Protein AF-A0A9Q9RAE8-F1 (afdb_monomer_lite)

pLDDT: mean 91.04, std 5.39, range [73.94, 97.94]

Organism: Fusarium fujikuroi (NCBI:txid5127)

Secondary structure (DSSP, 8-state):
-HHHHHHHHHHHS--SSPEEE--SSHHHHHHHHHHH-TTTEEE-SSHHHHHHT-SEEE---SSHHHHHHHHHHHHHHS--TT-EEEESS-HHHHHHTT-EEEE--EES-HHHHHHT--EE--EE-HHHHHHH--

InterPro domains:
  IPR006115 6-phosphogluconate dehydrogenase, NADP-binding [PF03446] (1-134)
  IPR036291 NAD(P)-binding domain superfamily [SSF51735] (1-134)
  IPR051265 HIBADH-related NP60 subfamily [PTHR43580] (1-132)

Radius of gyration: 14.15 Å; chains: 1; bounding box: 32×29×32 Å

Foldseek 3Di:
DVLLQLVCCLVPNPDPAAAEDEDPPQVVQVVSCVVRDPRRHDYDPALLSNLVPDQEEEDDDDDPVVVVVSVVRNLVSDQQANREYEEQDDQPSSVVSRHFYKYWDWDDDVVCSNVVNIDTDIDGDPVSVVVVPD

Structure (mmCIF, N/CA/C/O backbone):
data_AF-A0A9Q9RAE8-F1
#
_entry.id   AF-A0A9Q9RAE8-F1
#
loop_
_atom_site.group_PDB
_atom_site.id
_atom_site.type_symbol
_atom_site.label_atom_id
_atom_site.label_alt_id
_atom_site.label_comp_id
_atom_site.label_asym_id
_atom_site.label_entity_id
_atom_site.label_seq_id
_atom_site.pdbx_PDB_ins_code
_atom_site.Cartn_x
_atom_site.Cartn_y
_atom_site.Cartn_z
_atom_site.occupancy
_atom_site.B_iso_or_equiv
_atom_site.auth_seq_id
_atom_site.auth_comp_id
_atom_site.auth_asym_id
_atom_site.auth_atom_id
_atom_site.pdbx_PDB_model_num
ATOM 1 N N . MET A 1 1 ? -2.852 11.701 -1.164 1.00 87.12 1 MET A N 1
ATOM 2 C CA . MET A 1 1 ? -2.870 10.559 -2.100 1.00 87.12 1 MET A CA 1
ATOM 3 C C . MET A 1 1 ? -3.095 9.230 -1.379 1.00 87.12 1 MET A C 1
ATOM 5 O O . MET A 1 1 ? -4.240 8.803 -1.338 1.00 87.12 1 MET A O 1
ATOM 9 N N . GLY A 1 2 ? -2.087 8.644 -0.712 1.00 91.56 2 GLY A N 1
ATOM 10 C CA . GLY A 1 2 ? -2.188 7.302 -0.102 1.00 91.56 2 GLY A CA 1
ATOM 11 C C . GLY A 1 2 ? -3.382 7.076 0.839 1.00 91.56 2 GLY A C 1
ATOM 12 O O . GLY A 1 2 ? -4.045 6.052 0.736 1.00 91.56 2 GLY A O 1
ATOM 13 N N . ARG A 1 3 ? -3.749 8.059 1.678 1.00 93.19 3 ARG A N 1
ATOM 14 C CA . ARG A 1 3 ? -4.931 7.946 2.562 1.00 93.19 3 ARG A CA 1
ATOM 15 C C . ARG A 1 3 ? -6.240 7.707 1.794 1.00 93.19 3 ARG A C 1
ATOM 17 O O . ARG A 1 3 ? -7.050 6.893 2.220 1.00 93.19 3 ARG A O 1
ATOM 24 N N . GLY A 1 4 ? -6.438 8.394 0.666 1.00 94.50 4 GLY A N 1
ATOM 25 C CA . GLY A 1 4 ? -7.628 8.222 -0.175 1.00 94.50 4 GLY A CA 1
ATOM 26 C C . GLY A 1 4 ? -7.668 6.845 -0.841 1.00 94.50 4 GLY A C 1
ATOM 27 O O . GLY A 1 4 ? -8.722 6.217 -0.885 1.00 94.50 4 GLY A O 1
ATOM 28 N N . MET A 1 5 ? -6.508 6.337 -1.272 1.00 94.19 5 MET A N 1
ATOM 29 C CA . MET A 1 5 ? -6.371 4.972 -1.797 1.00 94.19 5 MET A CA 1
ATOM 30 C C . MET A 1 5 ? -6.711 3.927 -0.726 1.00 94.19 5 MET A C 1
ATOM 32 O O . MET A 1 5 ? -7.565 3.079 -0.962 1.00 94.19 5 MET A O 1
ATOM 36 N N . CYS A 1 6 ? -6.130 4.043 0.475 1.00 96.00 6 CYS A N 1
ATOM 37 C CA . CYS A 1 6 ? -6.399 3.129 1.592 1.00 96.00 6 CYS A CA 1
ATOM 38 C C . CYS A 1 6 ? -7.885 3.122 1.973 1.00 96.00 6 CYS A C 1
ATOM 40 O O . CYS A 1 6 ? -8.468 2.064 2.181 1.00 96.00 6 CYS A O 1
ATOM 42 N N . LEU A 1 7 ? -8.528 4.296 2.012 1.00 96.25 7 LEU A N 1
ATOM 43 C CA . LEU A 1 7 ? -9.958 4.398 2.306 1.00 96.25 7 LEU A CA 1
ATOM 44 C C . LEU A 1 7 ? -10.819 3.679 1.257 1.00 96.25 7 LEU A C 1
ATOM 46 O O . LEU A 1 7 ? -11.833 3.081 1.607 1.00 96.25 7 LEU A O 1
ATOM 50 N N . ASN A 1 8 ? -10.435 3.738 -0.020 1.00 95.62 8 ASN A N 1
ATOM 51 C CA . ASN A 1 8 ? -11.151 3.027 -1.077 1.00 95.62 8 ASN A CA 1
ATOM 52 C C . ASN A 1 8 ? -10.904 1.517 -1.025 1.00 95.62 8 ASN A C 1
ATOM 54 O O . ASN A 1 8 ? -11.859 0.775 -1.215 1.00 95.62 8 ASN A O 1
ATOM 58 N N . LEU A 1 9 ? -9.690 1.062 -0.698 1.00 94.56 9 LEU A N 1
ATOM 59 C CA . LEU A 1 9 ? -9.419 -0.362 -0.464 1.00 94.56 9 LEU A CA 1
ATOM 60 C C . LEU A 1 9 ? -10.260 -0.909 0.692 1.00 94.56 9 LEU A C 1
ATOM 62 O O . LEU A 1 9 ? -10.905 -1.934 0.535 1.00 94.56 9 LEU A O 1
ATOM 66 N N . VAL A 1 10 ? -10.345 -0.182 1.808 1.00 96.12 10 VAL A N 1
ATOM 67 C CA . VAL A 1 10 ? -11.193 -0.575 2.943 1.00 96.12 10 VAL A CA 1
ATOM 68 C C . VAL A 1 10 ? -12.678 -0.641 2.565 1.00 96.12 10 VAL A C 1
ATOM 70 O O . VAL A 1 10 ? -13.380 -1.551 2.987 1.00 96.12 10 VAL A O 1
ATOM 73 N N . LYS A 1 11 ? -13.180 0.332 1.795 1.00 94.62 11 LYS A N 1
ATOM 74 C CA . LYS A 1 11 ? -14.618 0.442 1.491 1.00 94.62 11 LYS A CA 1
ATOM 75 C C . LYS A 1 11 ? -15.092 -0.426 0.329 1.00 94.62 11 LYS A C 1
ATOM 77 O O . LYS A 1 11 ? -16.274 -0.742 0.265 1.00 94.62 11 LYS A O 1
ATOM 82 N N . LYS A 1 12 ? -14.219 -0.675 -0.645 1.00 93.62 12 LYS A N 1
ATOM 83 C CA . LYS A 1 12 ? -14.578 -1.240 -1.956 1.00 93.62 12 LYS A CA 1
ATOM 84 C C . LYS A 1 12 ? -13.678 -2.404 -2.369 1.00 93.62 12 LYS A C 1
ATOM 86 O O . LYS A 1 12 ? -13.980 -3.061 -3.358 1.00 93.62 12 LYS A O 1
ATOM 91 N N . GLY A 1 13 ? -12.556 -2.615 -1.683 1.00 89.19 13 GLY A N 1
ATOM 92 C CA . GLY A 1 13 ? -11.643 -3.712 -1.973 1.00 89.19 13 GLY A CA 1
ATOM 93 C C . GLY A 1 13 ? -12.211 -5.048 -1.502 1.00 89.19 13 GLY A C 1
ATOM 94 O O . GLY A 1 13 ? -12.930 -5.115 -0.507 1.00 89.19 13 GLY A O 1
ATOM 95 N N . CYS A 1 14 ? -11.859 -6.116 -2.213 1.00 88.06 14 CYS A N 1
ATOM 96 C CA . CYS A 1 14 ? -12.177 -7.489 -1.824 1.00 88.06 14 CYS A CA 1
ATOM 97 C C . CYS A 1 14 ? -11.092 -8.013 -0.872 1.00 88.06 14 CYS A C 1
ATOM 99 O O . CYS A 1 14 ? -10.280 -8.846 -1.259 1.00 88.06 14 CYS A O 1
ATOM 101 N N . LEU A 1 15 ? -11.025 -7.455 0.340 1.00 90.50 15 LEU A N 1
ATOM 102 C CA . LEU A 1 15 ? -10.024 -7.835 1.338 1.00 90.50 15 LEU A CA 1
ATOM 103 C C . LEU A 1 15 ? -10.555 -8.967 2.225 1.00 90.50 15 LEU A C 1
ATOM 105 O O . LEU A 1 15 ? -11.627 -8.848 2.814 1.00 90.50 15 LEU A O 1
ATOM 109 N N . ASP A 1 16 ? -9.788 -10.046 2.347 1.00 89.88 16 ASP A N 1
ATOM 110 C CA . ASP A 1 16 ? -10.039 -11.163 3.267 1.00 89.88 16 ASP A CA 1
ATOM 111 C C . ASP A 1 16 ? -9.552 -10.861 4.698 1.00 89.88 16 ASP A C 1
ATOM 113 O O . ASP A 1 16 ? -10.012 -11.467 5.668 1.00 89.88 16 ASP A O 1
ATOM 117 N N . LYS A 1 17 ? -8.622 -9.908 4.833 1.00 93.12 17 LYS A N 1
ATOM 118 C CA . LYS A 1 17 ? -8.015 -9.459 6.091 1.00 93.12 17 LYS A CA 1
ATOM 119 C C . LYS A 1 17 ? -8.014 -7.928 6.192 1.00 93.12 17 LYS A C 1
ATOM 121 O O . LYS A 1 17 ? -8.055 -7.242 5.170 1.00 93.12 17 LYS A O 1
ATOM 126 N N . PRO A 1 18 ? -7.913 -7.364 7.411 1.00 95.69 18 PRO A N 1
ATOM 127 C CA . PRO A 1 18 ? -7.786 -5.920 7.593 1.00 95.69 18 PRO A CA 1
ATOM 128 C C . PRO A 1 18 ? -6.590 -5.349 6.825 1.00 95.69 18 PRO A C 1
ATOM 130 O O . PRO A 1 18 ? -5.505 -5.934 6.830 1.00 95.69 18 PRO A O 1
ATOM 133 N N . LEU A 1 19 ? -6.766 -4.172 6.221 1.00 97.12 19 LEU A N 1
ATOM 134 C CA . LEU A 1 19 ? -5.703 -3.489 5.489 1.00 97.12 19 LEU A CA 1
ATOM 135 C C . LEU A 1 19 ? -4.555 -3.115 6.435 1.00 97.12 19 LEU A C 1
ATOM 137 O O . LEU A 1 19 ? -4.750 -2.374 7.401 1.00 97.12 19 LEU A O 1
ATOM 141 N N . LEU A 1 20 ? -3.344 -3.566 6.123 1.00 96.88 20 LEU A N 1
ATOM 142 C CA . LEU A 1 20 ? -2.143 -3.137 6.830 1.00 96.88 20 LEU A CA 1
ATOM 143 C C . LEU A 1 20 ? -1.713 -1.751 6.343 1.00 96.88 20 LEU A C 1
ATOM 145 O O . LEU A 1 20 ? -1.593 -1.514 5.141 1.00 96.88 20 LEU A O 1
ATOM 149 N N . VAL A 1 21 ? -1.482 -0.825 7.273 1.00 96.81 21 VAL A N 1
ATOM 150 C CA . VAL A 1 21 ? -1.033 0.535 6.960 1.00 96.81 21 VAL A CA 1
ATOM 151 C C . VAL A 1 21 ? 0.227 0.901 7.730 1.00 96.81 21 VAL A C 1
ATOM 153 O O . VAL A 1 21 ? 0.328 0.724 8.944 1.00 96.81 21 VAL A O 1
ATOM 156 N N . TYR A 1 22 ? 1.182 1.490 7.019 1.00 95.31 22 TYR A N 1
ATOM 157 C CA . TYR A 1 22 ? 2.415 2.015 7.587 1.00 95.31 22 TYR A CA 1
ATOM 158 C C . TYR A 1 22 ? 2.637 3.450 7.118 1.00 95.31 22 TYR A C 1
ATOM 160 O O . TYR A 1 22 ? 2.393 3.801 5.963 1.00 95.31 22 TYR A O 1
ATOM 168 N N . ASN A 1 23 ? 3.138 4.287 8.021 1.00 93.31 23 ASN A N 1
ATOM 169 C CA . ASN A 1 23 ? 3.634 5.610 7.690 1.00 93.31 23 ASN A CA 1
ATOM 170 C C . ASN A 1 23 ? 4.716 5.997 8.702 1.00 93.31 23 ASN A C 1
ATOM 172 O O . ASN A 1 23 ? 4.518 5.826 9.902 1.00 93.31 23 ASN A O 1
ATOM 176 N N . ARG A 1 24 ? 5.814 6.606 8.231 1.00 91.06 24 ARG A N 1
ATOM 177 C CA . ARG A 1 24 ? 6.929 7.066 9.085 1.00 91.06 24 ARG A CA 1
ATOM 178 C C . ARG A 1 24 ? 6.453 7.863 10.307 1.00 91.06 24 ARG A C 1
ATOM 180 O O . ARG A 1 24 ? 6.953 7.692 11.409 1.00 91.06 24 ARG A O 1
ATOM 187 N N . THR A 1 25 ? 5.475 8.748 10.113 1.00 92.44 25 THR A N 1
ATOM 188 C CA . THR A 1 25 ? 4.760 9.414 11.212 1.00 92.44 25 THR A CA 1
ATOM 189 C C . THR A 1 25 ? 3.610 8.517 11.670 1.00 92.44 25 THR A C 1
ATOM 191 O O . THR A 1 25 ? 2.553 8.539 11.032 1.00 92.44 25 THR A O 1
ATOM 194 N N . GLN A 1 26 ? 3.810 7.766 12.757 1.00 94.12 26 GLN A N 1
ATOM 195 C CA . GLN A 1 26 ? 2.857 6.769 13.279 1.00 94.12 26 GLN A CA 1
ATOM 196 C C . GLN A 1 26 ? 1.452 7.338 13.498 1.00 94.12 26 GLN A C 1
ATOM 198 O O . GLN A 1 26 ? 0.474 6.737 13.058 1.00 94.12 26 GLN A O 1
ATOM 203 N N . LYS A 1 27 ? 1.355 8.568 14.020 1.00 95.81 27 LYS A N 1
ATOM 204 C CA . LYS A 1 27 ? 0.079 9.264 14.237 1.00 95.81 27 LYS A CA 1
ATOM 205 C C . LYS A 1 27 ? -0.836 9.281 13.005 1.00 95.81 27 LYS A C 1
ATOM 207 O O . LYS A 1 27 ? -2.049 9.183 13.131 1.00 95.81 27 LYS A O 1
ATOM 212 N N . ARG A 1 28 ? -0.278 9.332 11.786 1.00 95.38 28 ARG A N 1
ATOM 213 C CA . ARG A 1 28 ? -1.087 9.286 10.552 1.00 95.38 28 ARG A CA 1
ATOM 214 C C . ARG A 1 28 ? -1.760 7.931 10.326 1.00 95.38 28 ARG A C 1
ATOM 216 O O . ARG A 1 28 ? -2.870 7.911 9.793 1.00 95.38 28 ARG A O 1
ATOM 223 N N . SER A 1 29 ? -1.083 6.841 10.686 1.00 96.50 29 SER A N 1
ATOM 224 C CA . SER A 1 29 ? -1.625 5.482 10.634 1.00 96.50 29 SER A CA 1
ATOM 225 C C . SER A 1 29 ? -2.632 5.261 11.758 1.00 96.50 29 SER A C 1
ATOM 227 O O . SER A 1 29 ? -3.722 4.773 11.485 1.00 96.50 29 SER A O 1
ATOM 229 N N . GLU A 1 30 ? -2.329 5.709 12.978 1.00 96.81 30 GLU A N 1
ATOM 230 C CA . GLU A 1 30 ? -3.266 5.680 14.112 1.00 96.81 30 GLU A CA 1
ATOM 231 C C . GLU A 1 30 ? -4.573 6.407 13.778 1.00 96.81 30 GLU A C 1
ATOM 233 O O . GLU A 1 30 ? -5.651 5.837 13.903 1.00 96.81 30 GLU A O 1
ATOM 238 N N . ASP A 1 31 ? -4.484 7.635 13.260 1.00 97.50 31 ASP A N 1
ATOM 239 C CA . ASP A 1 31 ? -5.649 8.428 12.856 1.00 97.50 31 ASP A CA 1
ATOM 240 C C . ASP A 1 31 ? -6.421 7.792 11.698 1.00 97.50 31 ASP A C 1
ATOM 242 O O . ASP A 1 31 ? -7.593 8.097 11.485 1.00 97.50 31 ASP A O 1
ATOM 246 N N . PHE A 1 32 ? -5.771 6.973 10.867 1.00 97.62 32 PHE A N 1
ATOM 247 C CA . PHE A 1 32 ? -6.460 6.230 9.815 1.00 97.62 32 PHE A CA 1
ATOM 248 C C . PHE A 1 32 ? -7.205 5.028 10.392 1.00 97.62 32 PHE A C 1
ATOM 250 O O . PHE A 1 32 ? -8.393 4.881 10.123 1.00 97.62 32 PHE A O 1
ATOM 257 N N . VAL A 1 33 ? -6.544 4.225 11.227 1.00 97.94 33 VAL A N 1
ATOM 258 C CA . VAL A 1 33 ? -7.159 3.073 11.902 1.00 97.94 33 VAL A CA 1
ATOM 259 C C . VAL A 1 33 ? -8.327 3.523 12.779 1.00 97.94 33 VAL A C 1
ATOM 261 O O . VAL A 1 33 ? -9.402 2.941 12.696 1.00 97.94 33 VAL A O 1
ATOM 264 N N . ALA A 1 34 ? -8.178 4.613 13.536 1.00 97.88 34 ALA A N 1
ATOM 265 C CA . ALA A 1 34 ? -9.262 5.191 14.330 1.00 97.88 34 ALA A CA 1
ATOM 266 C C . ALA A 1 34 ? -10.444 5.666 13.466 1.00 97.88 34 ALA A C 1
ATOM 268 O O . ALA A 1 34 ? -11.590 5.588 13.897 1.00 97.88 34 ALA A O 1
ATOM 269 N N . GLN A 1 35 ? -10.182 6.140 12.241 1.00 97.38 35 GLN A N 1
ATOM 270 C CA . GLN A 1 35 ? -11.230 6.574 11.316 1.00 97.38 35 GLN A CA 1
ATOM 271 C C . GLN A 1 35 ? -12.035 5.397 10.747 1.00 97.38 35 GLN A C 1
ATOM 273 O O . GLN A 1 35 ? -13.238 5.543 10.542 1.00 97.38 35 GLN A O 1
ATOM 278 N N . VAL A 1 36 ? -11.378 4.284 10.407 1.00 97.38 36 VAL A N 1
ATOM 279 C CA . VAL A 1 36 ? -12.024 3.168 9.693 1.00 97.38 36 VAL A CA 1
ATOM 280 C C . VAL A 1 36 ? -12.394 1.988 10.586 1.00 97.38 36 VAL A C 1
ATOM 282 O O . VAL A 1 36 ? -13.203 1.175 10.165 1.00 97.38 36 VAL A O 1
ATOM 285 N N . GLY A 1 37 ? -11.850 1.904 11.800 1.00 97.44 37 GLY A N 1
ATOM 286 C CA . GLY A 1 37 ? -12.026 0.784 12.724 1.00 97.44 37 GLY A CA 1
ATOM 287 C C . GLY A 1 37 ? -10.949 -0.298 12.575 1.00 97.44 37 GLY A C 1
ATOM 288 O O . GLY A 1 37 ? -10.453 -0.570 11.480 1.00 97.44 37 GLY A O 1
ATOM 289 N N . SER A 1 38 ? -10.599 -0.946 13.692 1.00 94.88 38 SER A N 1
ATOM 290 C CA . SER A 1 38 ? -9.568 -1.998 13.765 1.00 94.88 38 SER A CA 1
ATOM 291 C C . SER A 1 38 ? -9.916 -3.275 12.996 1.00 94.88 38 SER A C 1
ATOM 293 O O . SER A 1 38 ? -9.020 -4.036 12.627 1.00 94.88 38 SER A O 1
ATOM 295 N N . ASP A 1 39 ? -11.205 -3.494 12.734 1.00 95.62 39 ASP A N 1
ATOM 296 C CA . ASP A 1 39 ? -11.696 -4.620 11.932 1.00 95.62 39 ASP A CA 1
ATOM 297 C C . ASP A 1 39 ? -11.425 -4.412 10.436 1.00 95.62 39 ASP A C 1
ATOM 299 O O . ASP A 1 39 ? -11.418 -5.362 9.659 1.00 95.62 39 ASP A O 1
ATOM 303 N N . HIS A 1 40 ? -11.153 -3.168 10.030 1.00 96.69 40 HIS A N 1
ATOM 304 C CA . HIS A 1 40 ? -10.948 -2.786 8.638 1.00 96.69 40 HIS A CA 1
ATOM 305 C C . HIS A 1 40 ? -9.495 -2.442 8.309 1.00 96.69 40 HIS A C 1
ATOM 307 O O . HIS A 1 40 ? -9.059 -2.651 7.176 1.00 96.69 40 HIS A O 1
ATOM 313 N N . ALA A 1 41 ? -8.732 -1.922 9.273 1.00 97.62 41 ALA A N 1
ATOM 314 C CA . ALA A 1 41 ? -7.316 -1.633 9.092 1.00 97.62 41 ALA A CA 1
ATOM 315 C C . ALA A 1 41 ? -6.506 -1.845 10.373 1.00 97.62 41 ALA A C 1
ATOM 317 O O . ALA A 1 41 ? -6.996 -1.633 11.481 1.00 97.62 41 ALA A O 1
ATOM 318 N N . LYS A 1 42 ? -5.230 -2.199 10.211 1.00 97.06 42 LYS A N 1
ATOM 319 C CA . LYS A 1 42 ? -4.260 -2.348 11.300 1.00 97.06 42 LYS A CA 1
ATOM 320 C C . LYS A 1 42 ? -2.992 -1.570 10.985 1.00 97.06 42 LYS A C 1
ATOM 322 O O . LYS A 1 42 ? -2.524 -1.552 9.850 1.00 97.06 42 LYS A O 1
ATOM 327 N N . MET A 1 43 ? -2.441 -0.911 11.998 1.00 96.06 43 MET A N 1
ATOM 328 C CA . MET A 1 43 ? -1.170 -0.207 11.872 1.00 96.06 43 MET A CA 1
ATOM 329 C C . MET A 1 43 ? -0.017 -1.191 12.047 1.00 96.06 43 MET A C 1
ATOM 331 O O . MET A 1 43 ? 0.020 -1.902 13.046 1.00 96.06 43 MET A O 1
ATOM 335 N N . CYS A 1 44 ? 0.942 -1.154 11.128 1.00 94.12 44 CYS A N 1
ATOM 336 C CA . CYS A 1 44 ? 2.244 -1.785 11.313 1.00 94.12 44 CYS A CA 1
ATOM 337 C C . CYS A 1 44 ? 3.211 -0.784 11.945 1.00 94.12 44 CYS A C 1
ATOM 339 O O . CYS A 1 44 ? 3.243 0.395 11.576 1.00 94.12 44 CYS A O 1
ATOM 341 N N . THR A 1 45 ? 4.023 -1.259 12.883 1.00 88.88 45 THR A N 1
ATOM 342 C CA . THR A 1 45 ? 5.017 -0.435 13.586 1.00 88.88 45 THR A CA 1
ATOM 343 C C . THR A 1 45 ? 6.353 -0.380 12.848 1.00 88.88 45 THR A C 1
ATOM 345 O O . THR A 1 45 ? 7.130 0.557 13.042 1.00 88.88 45 THR A O 1
ATOM 348 N N . SER A 1 46 ? 6.590 -1.330 11.939 1.00 90.75 46 SER A N 1
ATOM 349 C CA . SER A 1 46 ? 7.763 -1.386 11.067 1.00 90.75 46 SER A CA 1
ATOM 350 C C . SER A 1 46 ? 7.403 -1.815 9.640 1.00 90.75 46 SER A C 1
ATOM 352 O O . SER A 1 46 ? 6.357 -2.420 9.398 1.00 90.75 46 SER A O 1
ATOM 354 N N . LEU A 1 47 ? 8.290 -1.510 8.688 1.00 91.31 47 LEU A N 1
ATOM 355 C CA . LEU A 1 47 ? 8.161 -1.960 7.297 1.00 91.31 47 LEU A CA 1
ATOM 356 C C . LEU A 1 47 ? 8.285 -3.482 7.176 1.00 91.31 47 LEU A C 1
ATOM 358 O O . LEU A 1 47 ? 7.529 -4.087 6.424 1.00 91.31 47 LEU A O 1
ATOM 362 N N . HIS A 1 48 ? 9.188 -4.093 7.947 1.00 89.38 48 HIS A N 1
ATOM 363 C CA . HIS A 1 48 ? 9.373 -5.543 7.968 1.00 89.38 48 HIS A CA 1
ATOM 364 C C . HIS A 1 48 ? 8.093 -6.256 8.423 1.00 89.38 48 HIS A C 1
ATOM 366 O O . HIS A 1 48 ? 7.624 -7.155 7.733 1.00 89.38 48 HIS A O 1
ATOM 372 N N . GLU A 1 49 ? 7.472 -5.811 9.519 1.00 89.94 49 GLU A N 1
ATOM 373 C CA . GLU A 1 49 ? 6.190 -6.361 9.980 1.00 89.94 49 GLU A CA 1
ATOM 374 C C . GLU A 1 49 ? 5.120 -6.303 8.877 1.00 89.94 49 GLU A C 1
ATOM 376 O O . GLU A 1 49 ? 4.434 -7.296 8.625 1.00 89.94 49 GLU A O 1
ATOM 381 N N . GLY A 1 50 ? 5.015 -5.158 8.193 1.00 91.38 50 GLY A N 1
ATOM 382 C CA . GLY A 1 50 ? 4.065 -4.964 7.100 1.00 91.38 50 GLY A CA 1
ATOM 383 C C . GLY A 1 50 ? 4.309 -5.920 5.936 1.00 91.38 50 GLY A C 1
ATOM 384 O O . GLY A 1 50 ? 3.422 -6.695 5.595 1.00 91.38 50 GLY A O 1
ATOM 385 N N . VAL A 1 51 ? 5.519 -5.905 5.370 1.00 92.06 51 VAL A N 1
ATOM 386 C CA . VAL A 1 51 ? 5.889 -6.724 4.201 1.00 92.06 51 VAL A CA 1
ATOM 387 C C . VAL A 1 51 ? 5.848 -8.219 4.515 1.00 92.06 51 VAL A C 1
ATOM 389 O O . VAL A 1 51 ? 5.394 -9.014 3.693 1.00 92.06 51 VAL A O 1
ATOM 392 N N . GLY A 1 52 ? 6.275 -8.627 5.710 1.00 91.12 52 GLY A N 1
ATOM 393 C CA . GLY A 1 52 ? 6.214 -10.023 6.144 1.00 91.12 52 GLY A CA 1
ATOM 394 C C . GLY A 1 52 ? 4.781 -10.556 6.213 1.00 91.12 52 GLY A C 1
ATOM 395 O O . GLY A 1 52 ? 4.551 -11.732 5.939 1.00 91.12 52 GLY A O 1
ATOM 396 N N . SER A 1 53 ? 3.814 -9.679 6.493 1.00 91.19 53 SER A N 1
ATOM 397 C CA . SER A 1 53 ? 2.413 -10.035 6.739 1.00 91.19 53 SER A CA 1
ATOM 398 C C . SER A 1 53 ? 1.485 -9.845 5.531 1.00 91.19 53 SER A C 1
ATOM 400 O O . SER A 1 53 ? 0.281 -10.080 5.662 1.00 91.19 53 SER A O 1
ATOM 402 N N . CYS A 1 54 ? 1.999 -9.417 4.373 1.00 90.81 54 CYS A N 1
ATOM 403 C CA . CYS A 1 54 ? 1.209 -9.248 3.153 1.00 90.81 54 CYS A CA 1
ATOM 404 C C . CYS A 1 54 ? 1.890 -9.827 1.906 1.00 90.81 54 CYS A C 1
ATOM 406 O O . CYS A 1 54 ? 3.113 -9.951 1.835 1.00 90.81 54 CYS A O 1
ATOM 408 N N . ASP A 1 55 ? 1.077 -10.154 0.904 1.00 91.56 55 ASP A N 1
ATOM 409 C CA . ASP A 1 55 ? 1.546 -10.631 -0.403 1.00 91.56 55 ASP A CA 1
ATOM 410 C C . ASP A 1 55 ? 1.723 -9.477 -1.400 1.00 91.56 55 ASP A C 1
ATOM 412 O O . ASP A 1 55 ? 2.573 -9.534 -2.287 1.00 91.56 55 ASP A O 1
ATOM 416 N N . ILE A 1 56 ? 0.942 -8.404 -1.224 1.00 93.06 56 ILE A N 1
ATOM 417 C CA . ILE A 1 56 ? 0.916 -7.230 -2.097 1.00 93.06 56 ILE A CA 1
ATOM 418 C C . ILE A 1 56 ? 1.171 -5.965 -1.269 1.00 93.06 56 ILE A C 1
ATOM 420 O O . ILE A 1 56 ? 0.447 -5.676 -0.314 1.00 93.06 56 ILE A O 1
ATOM 424 N N . THR A 1 57 ? 2.175 -5.176 -1.659 1.00 93.75 57 THR A N 1
ATOM 425 C CA . THR A 1 57 ? 2.543 -3.912 -1.004 1.00 93.75 57 THR A CA 1
ATOM 426 C C . THR A 1 57 ? 2.427 -2.731 -1.962 1.00 93.75 57 THR A C 1
ATOM 428 O O . THR A 1 57 ? 3.110 -2.668 -2.982 1.00 93.75 57 THR A O 1
ATOM 431 N N . PHE A 1 58 ? 1.613 -1.738 -1.598 1.00 93.12 58 PHE A N 1
ATOM 432 C CA . PHE A 1 58 ? 1.525 -0.455 -2.302 1.00 93.12 58 PHE A CA 1
ATOM 433 C C . PHE A 1 58 ? 2.348 0.619 -1.591 1.00 93.12 58 PHE A C 1
ATOM 435 O O . PHE A 1 58 ? 2.276 0.760 -0.371 1.00 93.12 58 PHE A O 1
ATOM 442 N N . SER A 1 59 ? 3.060 1.450 -2.354 1.00 90.88 59 SER A N 1
ATOM 443 C CA . SER A 1 59 ? 3.864 2.551 -1.808 1.00 90.88 59 SER A CA 1
ATOM 444 C C . SER A 1 59 ? 3.584 3.885 -2.510 1.00 90.88 59 SER A C 1
ATOM 446 O O . SER A 1 59 ? 3.714 4.014 -3.724 1.00 90.88 59 SER A O 1
ATOM 448 N N . TRP A 1 60 ? 3.212 4.912 -1.735 1.00 88.75 60 TRP A N 1
ATOM 449 C CA . TRP A 1 60 ? 3.014 6.286 -2.226 1.00 88.75 60 TRP A CA 1
ATOM 450 C C . TRP A 1 60 ? 3.772 7.281 -1.357 1.00 88.75 60 TRP A C 1
ATOM 452 O O . TRP A 1 60 ? 3.293 7.712 -0.306 1.00 88.75 60 TRP A O 1
ATOM 462 N N . LEU A 1 61 ? 4.964 7.651 -1.815 1.00 84.19 61 LEU A N 1
ATOM 463 C CA . LEU A 1 61 ? 5.915 8.476 -1.079 1.00 84.19 61 LEU A CA 1
ATOM 464 C C . LEU A 1 61 ? 6.152 9.783 -1.842 1.00 84.19 61 LEU A C 1
ATOM 466 O O . LEU A 1 61 ? 6.221 9.789 -3.067 1.00 84.19 61 LEU A O 1
ATOM 470 N N . GLY A 1 62 ? 6.211 10.904 -1.120 1.00 73.94 62 GLY A N 1
ATOM 471 C CA . GLY A 1 62 ? 6.252 12.240 -1.730 1.00 73.94 62 GLY A CA 1
ATOM 472 C C . GLY A 1 62 ? 7.650 12.794 -2.017 1.00 73.94 62 GLY A C 1
ATOM 473 O O . GLY A 1 62 ? 7.753 13.796 -2.714 1.00 73.94 62 GLY A O 1
ATOM 474 N N . LEU A 1 63 ? 8.705 12.189 -1.467 1.00 78.06 63 LEU A N 1
ATOM 475 C CA . LEU A 1 63 ? 10.092 12.636 -1.626 1.00 78.06 63 LEU A CA 1
ATOM 476 C C . LEU A 1 63 ? 10.938 11.477 -2.140 1.00 78.06 63 LEU A C 1
ATOM 478 O O . LEU A 1 63 ? 10.901 10.404 -1.545 1.00 78.06 63 LEU A O 1
ATOM 482 N N . ASP A 1 64 ? 11.724 11.721 -3.186 1.00 73.94 64 ASP A N 1
ATOM 483 C CA . ASP A 1 64 ? 12.568 10.706 -3.827 1.00 73.94 64 ASP A CA 1
ATOM 484 C C . ASP A 1 64 ? 13.583 10.074 -2.867 1.00 73.94 64 ASP A C 1
ATOM 486 O O . ASP A 1 64 ? 13.764 8.860 -2.897 1.00 73.94 64 ASP A O 1
ATOM 490 N N . SER A 1 65 ? 14.187 10.867 -1.973 1.00 75.50 65 SER A N 1
ATOM 491 C CA . SER A 1 65 ? 15.130 10.355 -0.969 1.00 75.50 65 SER A CA 1
ATOM 492 C C . SER A 1 65 ? 14.480 9.349 -0.022 1.00 75.50 65 SER A C 1
ATOM 494 O O . SER A 1 65 ? 15.077 8.332 0.298 1.00 75.50 65 SER A O 1
ATOM 496 N N . ALA A 1 66 ? 13.218 9.571 0.354 1.00 78.25 66 ALA A N 1
ATOM 497 C CA . ALA A 1 66 ? 12.490 8.640 1.206 1.00 78.25 66 ALA A CA 1
ATOM 498 C C . ALA A 1 66 ? 12.130 7.332 0.485 1.00 78.25 66 ALA A C 1
ATOM 500 O O . ALA A 1 66 ? 11.810 6.356 1.154 1.00 78.25 66 ALA A O 1
ATOM 501 N N . VAL A 1 67 ? 12.130 7.303 -0.854 1.00 84.25 67 VAL A N 1
ATOM 502 C CA . VAL A 1 67 ? 11.811 6.088 -1.615 1.00 84.25 67 VAL A CA 1
ATOM 503 C C . VAL A 1 67 ? 12.939 5.072 -1.480 1.00 84.25 67 VAL A C 1
ATOM 505 O O . VAL A 1 67 ? 12.653 3.931 -1.142 1.00 84.25 67 VAL A O 1
ATOM 508 N N . ALA A 1 68 ? 14.195 5.471 -1.696 1.00 84.81 68 ALA A N 1
ATOM 509 C CA . ALA A 1 68 ? 15.335 4.554 -1.609 1.00 84.81 68 ALA A CA 1
ATOM 510 C C . ALA A 1 68 ? 15.423 3.888 -0.231 1.00 84.81 68 ALA A C 1
ATOM 512 O O . ALA A 1 68 ? 15.278 2.671 -0.149 1.00 84.81 68 ALA A O 1
ATOM 513 N N . ASP A 1 69 ? 15.489 4.690 0.834 1.00 87.12 69 ASP A N 1
ATOM 514 C CA . ASP A 1 69 ? 15.607 4.200 2.212 1.00 87.12 69 ASP A CA 1
ATOM 515 C C . ASP A 1 69 ? 14.474 3.231 2.594 1.00 87.12 69 ASP A C 1
ATOM 517 O O . ASP A 1 69 ? 14.690 2.222 3.266 1.00 87.12 69 ASP A O 1
ATOM 521 N N . ILE A 1 70 ? 13.240 3.529 2.167 1.00 89.56 70 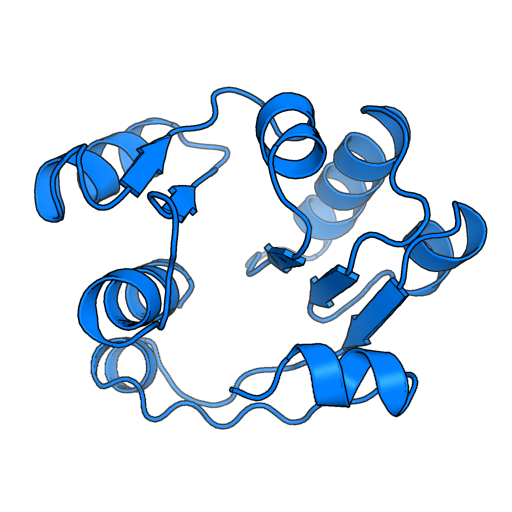ILE A N 1
ATOM 522 C CA . ILE A 1 70 ? 12.070 2.698 2.469 1.00 89.56 70 ILE A CA 1
ATOM 523 C C . ILE A 1 70 ? 12.127 1.368 1.710 1.00 89.56 70 ILE A C 1
ATOM 525 O O . ILE A 1 70 ? 11.828 0.328 2.293 1.00 89.56 70 ILE A O 1
ATOM 529 N N . TYR A 1 71 ? 12.500 1.381 0.431 1.00 90.19 71 TYR A N 1
ATOM 530 C CA . TYR A 1 71 ? 12.616 0.156 -0.356 1.00 90.19 71 TYR A CA 1
ATOM 531 C C . TYR A 1 71 ? 13.797 -0.706 0.103 1.00 90.19 71 TYR A C 1
ATOM 533 O O . TYR A 1 71 ? 13.646 -1.918 0.214 1.00 90.19 71 TYR A O 1
ATOM 541 N N . GLU A 1 72 ? 14.935 -0.105 0.448 1.00 89.94 72 GLU A N 1
ATOM 542 C CA . GLU A 1 72 ? 16.063 -0.812 1.066 1.00 89.94 7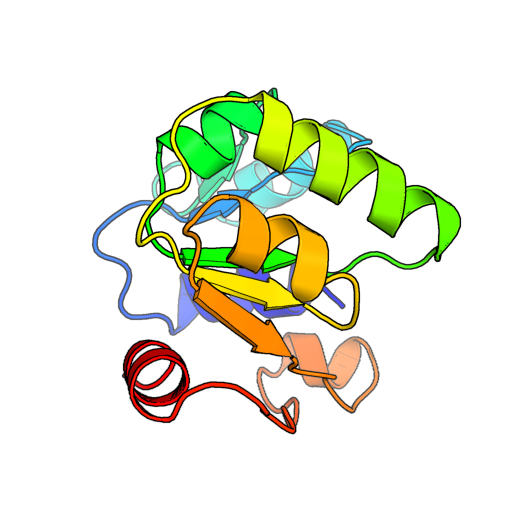2 GLU A CA 1
ATOM 543 C C . GLU A 1 72 ? 15.646 -1.457 2.392 1.00 89.94 72 GLU A C 1
ATOM 545 O O . GLU A 1 72 ? 15.793 -2.666 2.551 1.00 89.94 72 GLU A O 1
ATOM 550 N N . SER A 1 73 ? 14.978 -0.706 3.274 1.00 90.12 73 SER A N 1
ATOM 551 C CA . SER A 1 73 ? 14.448 -1.243 4.537 1.00 90.12 73 SER A CA 1
ATOM 552 C C . SER A 1 73 ? 13.470 -2.409 4.329 1.00 90.12 73 SER A C 1
ATOM 554 O O . SER A 1 73 ? 13.440 -3.346 5.125 1.00 90.12 73 SER A O 1
ATOM 556 N N . MET A 1 74 ? 12.644 -2.367 3.274 1.00 91.25 74 MET A N 1
ATOM 557 C CA . MET A 1 74 ? 11.750 -3.479 2.924 1.00 91.25 74 MET A CA 1
ATOM 558 C C . MET A 1 74 ? 12.526 -4.706 2.423 1.00 91.25 74 MET A C 1
ATOM 560 O O . MET A 1 74 ? 12.194 -5.822 2.813 1.00 91.25 74 MET A O 1
ATOM 564 N N . ALA A 1 75 ? 13.561 -4.511 1.600 1.00 89.06 75 ALA A N 1
ATOM 565 C CA . ALA A 1 75 ? 14.398 -5.587 1.058 1.00 89.06 75 ALA A CA 1
ATOM 566 C C . ALA A 1 75 ? 15.335 -6.236 2.085 1.00 89.06 75 ALA A C 1
ATOM 568 O O . ALA A 1 75 ? 15.740 -7.385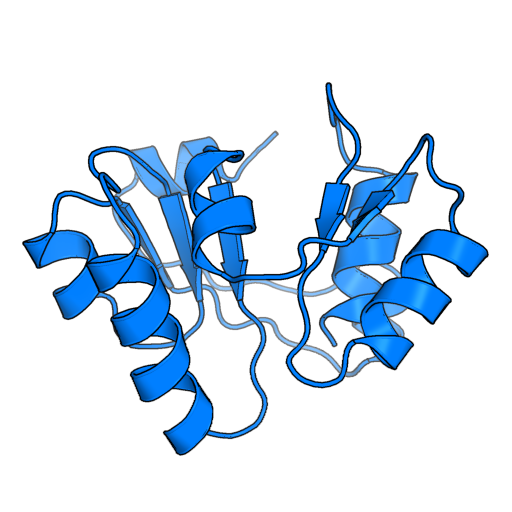 1.908 1.00 89.06 75 ALA A O 1
ATOM 569 N N . GLU A 1 76 ? 15.726 -5.502 3.124 1.00 87.69 76 GLU A N 1
ATOM 570 C CA . GLU A 1 76 ? 16.529 -6.016 4.238 1.00 87.69 76 GLU A CA 1
ATOM 571 C C . GLU A 1 76 ? 15.680 -6.747 5.281 1.00 87.69 76 GLU A C 1
ATOM 573 O O . GLU A 1 76 ? 16.197 -7.581 6.021 1.00 87.69 76 GLU A O 1
ATOM 578 N N . GLY A 1 77 ? 14.380 -6.442 5.332 1.00 75.31 77 GLY A N 1
ATOM 579 C CA . GLY A 1 77 ? 13.476 -6.922 6.368 1.00 75.31 77 GLY A CA 1
ATOM 580 C C . GLY A 1 77 ? 13.320 -8.440 6.408 1.00 75.31 77 GLY A C 1
ATOM 581 O O . GLY A 1 77 ? 13.168 -8.983 7.490 1.00 75.31 77 GLY A O 1
ATOM 582 N N . GLY A 1 78 ? 13.393 -9.150 5.283 1.00 79.75 78 GLY A N 1
ATOM 583 C CA . GLY A 1 78 ? 13.201 -10.599 5.272 1.00 79.75 78 GLY A CA 1
ATOM 584 C C . GLY A 1 78 ? 13.034 -11.169 3.870 1.00 79.75 78 GLY A C 1
ATOM 585 O O . GLY A 1 78 ? 13.479 -10.570 2.891 1.00 79.75 78 GLY A O 1
ATOM 586 N N . ASP A 1 79 ? 12.392 -12.335 3.776 1.00 89.69 79 ASP A N 1
ATOM 587 C CA . ASP A 1 79 ? 12.096 -12.958 2.487 1.00 89.69 79 ASP A CA 1
ATOM 588 C C . ASP A 1 79 ? 10.954 -12.223 1.774 1.00 89.69 79 ASP A C 1
ATOM 590 O O . ASP A 1 79 ? 9.811 -12.178 2.243 1.00 89.69 79 ASP A O 1
ATOM 594 N N . ILE A 1 80 ? 11.293 -11.631 0.632 1.00 93.31 80 ILE A N 1
ATOM 595 C CA . ILE A 1 80 ? 10.360 -10.936 -0.254 1.00 93.31 80 ILE A CA 1
ATOM 596 C C . ILE A 1 80 ? 10.149 -11.675 -1.578 1.00 93.31 80 ILE A C 1
ATOM 598 O O . ILE A 1 80 ? 9.489 -11.149 -2.474 1.00 93.31 80 ILE A O 1
ATOM 602 N N . CYS A 1 81 ? 10.686 -12.890 -1.705 1.00 93.69 81 CYS A N 1
ATOM 603 C CA . CYS A 1 81 ? 10.562 -13.696 -2.906 1.00 93.69 81 CYS A CA 1
ATOM 604 C C . CYS A 1 81 ? 9.086 -13.970 -3.233 1.00 93.69 81 CYS A C 1
ATOM 606 O O . CYS A 1 81 ? 8.307 -14.378 -2.371 1.00 93.69 81 CYS A O 1
ATOM 608 N N . GLY A 1 82 ? 8.684 -13.701 -4.478 1.00 92.25 82 GLY A N 1
ATOM 609 C CA . GLY A 1 82 ? 7.307 -13.881 -4.952 1.00 92.25 82 GLY A CA 1
ATOM 610 C C . GLY A 1 82 ? 6.282 -12.860 -4.438 1.00 92.25 82 GLY A C 1
ATOM 611 O O . GLY A 1 82 ? 5.138 -12.889 -4.884 1.00 92.25 82 GLY A O 1
ATOM 612 N N . LYS A 1 83 ? 6.656 -11.932 -3.543 1.00 94.12 83 LYS A N 1
ATOM 613 C CA . LYS A 1 83 ? 5.767 -10.837 -3.117 1.00 94.12 83 LYS A CA 1
ATOM 614 C C . LYS A 1 83 ? 5.692 -9.758 -4.193 1.00 94.12 83 LYS A C 1
ATOM 616 O O . LYS A 1 83 ? 6.686 -9.472 -4.860 1.00 94.12 83 LYS A O 1
ATOM 621 N N . LEU A 1 84 ? 4.535 -9.113 -4.330 1.00 94.69 84 LEU A N 1
ATOM 622 C CA . LEU A 1 84 ? 4.308 -8.057 -5.314 1.00 94.69 84 LEU A CA 1
ATOM 623 C C . LEU A 1 84 ? 4.435 -6.663 -4.691 1.00 94.69 84 LEU A C 1
ATOM 625 O O . LEU A 1 84 ? 3.706 -6.305 -3.766 1.00 94.69 84 LEU A O 1
ATOM 629 N N . PHE A 1 85 ? 5.292 -5.829 -5.274 1.00 94.38 85 PHE A N 1
ATOM 630 C CA . PHE A 1 85 ? 5.434 -4.419 -4.917 1.00 94.38 85 PHE A CA 1
ATOM 631 C C . PHE A 1 85 ? 4.897 -3.515 -6.027 1.00 94.38 85 PHE A C 1
ATOM 633 O O . PHE A 1 85 ? 5.245 -3.664 -7.199 1.00 94.38 85 PHE A O 1
ATOM 640 N N . ILE A 1 86 ? 4.073 -2.538 -5.646 1.00 93.00 86 ILE A N 1
ATOM 641 C CA . ILE A 1 86 ? 3.546 -1.507 -6.539 1.00 93.00 86 ILE A CA 1
ATOM 642 C C . ILE A 1 86 ? 4.072 -0.137 -6.111 1.00 93.00 86 ILE A C 1
ATOM 644 O O . ILE A 1 86 ? 3.888 0.306 -4.969 1.00 93.00 86 ILE A O 1
ATOM 648 N N . GLY A 1 87 ? 4.704 0.565 -7.048 1.00 88.81 87 GLY A N 1
ATOM 649 C CA . GLY A 1 87 ? 5.314 1.868 -6.794 1.00 88.81 87 GLY A CA 1
ATOM 650 C C . GLY A 1 87 ? 5.672 2.622 -8.066 1.00 88.81 87 GLY A C 1
ATOM 651 O O . GLY A 1 87 ? 5.232 2.274 -9.151 1.00 88.81 87 GLY A O 1
ATOM 652 N N . ILE A 1 88 ? 6.458 3.691 -7.940 1.00 79.50 88 ILE A N 1
ATOM 653 C CA . ILE A 1 88 ? 6.836 4.547 -9.084 1.00 79.50 88 ILE A CA 1
ATOM 654 C C . ILE A 1 88 ? 8.305 4.326 -9.490 1.00 79.50 88 ILE A C 1
ATOM 656 O O . ILE A 1 88 ? 8.670 4.549 -10.642 1.00 79.50 88 ILE A O 1
ATOM 660 N N . LYS A 1 89 ? 9.168 3.891 -8.560 1.00 76.00 89 LYS A N 1
ATOM 661 C CA . LYS A 1 89 ? 10.626 3.778 -8.748 1.00 76.00 89 LYS A CA 1
ATOM 662 C C . LYS A 1 89 ? 11.179 2.526 -8.049 1.00 76.00 89 LYS A C 1
ATOM 664 O O . LYS A 1 89 ? 10.502 1.955 -7.207 1.00 76.00 89 LYS A O 1
ATOM 669 N N . ILE A 1 90 ? 12.432 2.169 -8.368 1.00 78.50 90 ILE A N 1
ATOM 670 C CA . ILE A 1 90 ? 13.256 1.156 -7.662 1.00 78.50 90 ILE A CA 1
ATOM 671 C C . ILE A 1 90 ? 12.869 -0.315 -7.956 1.00 78.50 90 ILE A C 1
ATOM 673 O O . ILE A 1 90 ? 13.099 -1.222 -7.164 1.00 78.50 90 ILE A O 1
ATOM 677 N N . ALA A 1 91 ? 12.381 -0.592 -9.171 1.00 79.38 91 ALA A N 1
ATOM 678 C CA . ALA A 1 91 ? 12.050 -1.955 -9.609 1.00 79.38 91 ALA A CA 1
ATOM 679 C C . ALA A 1 91 ? 13.231 -2.940 -9.497 1.00 79.38 91 ALA A C 1
ATOM 681 O O . ALA A 1 91 ? 13.060 -4.070 -9.050 1.00 79.38 91 ALA A O 1
ATOM 682 N N . LYS A 1 92 ? 14.440 -2.501 -9.876 1.00 88.44 92 LYS A N 1
ATOM 683 C CA . LYS A 1 92 ? 15.622 -3.372 -9.941 1.00 88.44 92 LYS A CA 1
ATOM 684 C C . LYS A 1 92 ? 15.988 -3.988 -8.587 1.00 88.44 92 LYS A C 1
ATOM 686 O O . LYS A 1 92 ? 16.229 -5.184 -8.535 1.00 88.44 92 LYS A O 1
ATOM 691 N N . LEU A 1 93 ? 15.982 -3.202 -7.509 1.00 90.50 93 LEU A N 1
ATOM 692 C CA . LEU A 1 93 ? 16.330 -3.690 -6.168 1.00 90.50 93 LEU A CA 1
ATOM 693 C C . LEU A 1 93 ? 15.380 -4.803 -5.703 1.00 90.50 93 LEU A C 1
ATOM 695 O O . LEU A 1 93 ? 15.832 -5.811 -5.173 1.00 90.50 93 LEU A O 1
ATOM 699 N N . MET A 1 94 ? 14.073 -4.618 -5.915 1.00 92.44 94 MET A N 1
ATOM 700 C CA . MET A 1 94 ? 13.055 -5.601 -5.529 1.00 92.44 94 MET A CA 1
ATOM 701 C C . MET A 1 94 ? 13.187 -6.884 -6.356 1.00 92.44 94 MET A C 1
ATOM 703 O O . MET A 1 94 ? 13.211 -7.982 -5.804 1.00 92.44 94 MET A O 1
ATOM 707 N N . ILE A 1 95 ? 13.341 -6.739 -7.675 1.00 92.44 95 ILE A N 1
ATOM 708 C CA . ILE A 1 95 ? 13.470 -7.871 -8.600 1.00 92.44 95 ILE A CA 1
ATOM 709 C C . ILE A 1 95 ? 14.751 -8.670 -8.325 1.00 92.44 95 ILE A C 1
ATOM 711 O O . ILE A 1 95 ? 14.702 -9.896 -8.277 1.00 92.44 95 ILE A O 1
ATOM 715 N N . ASP A 1 96 ? 15.883 -8.002 -8.076 1.00 93.12 96 ASP A N 1
ATOM 716 C CA . ASP A 1 96 ? 17.160 -8.659 -7.756 1.00 93.12 96 ASP A CA 1
ATOM 717 C C . ASP A 1 96 ? 17.082 -9.478 -6.443 1.00 93.12 96 ASP A C 1
ATOM 719 O O . ASP A 1 96 ? 17.883 -10.386 -6.228 1.00 93.12 96 ASP A O 1
ATOM 723 N N . LYS A 1 97 ? 16.103 -9.187 -5.573 1.00 92.50 97 LYS A N 1
ATOM 724 C CA . LYS A 1 97 ? 15.795 -9.921 -4.332 1.00 92.50 97 LYS A CA 1
ATOM 725 C C . LYS A 1 97 ? 14.704 -10.992 -4.499 1.00 92.50 97 LYS A C 1
ATOM 727 O O . LYS A 1 97 ? 14.319 -11.615 -3.514 1.00 92.50 97 LYS A O 1
ATOM 732 N N . GLY A 1 98 ? 14.219 -11.220 -5.720 1.00 92.56 98 GLY A N 1
ATOM 733 C CA . GLY A 1 98 ? 13.223 -12.246 -6.043 1.00 92.56 98 GLY A CA 1
ATOM 734 C C . GLY A 1 98 ? 11.764 -11.798 -5.927 1.00 92.56 98 GLY A C 1
ATOM 735 O O . GLY A 1 98 ? 10.868 -12.624 -6.093 1.00 92.56 98 GLY A O 1
ATOM 736 N N . ALA A 1 99 ? 11.501 -10.519 -5.650 1.00 94.69 99 ALA A N 1
ATOM 737 C CA . ALA A 1 99 ? 10.145 -9.982 -5.623 1.00 94.69 99 ALA A CA 1
ATOM 738 C C . ALA A 1 99 ? 9.630 -9.642 -7.032 1.00 94.69 99 ALA A C 1
ATOM 740 O O . ALA A 1 99 ? 10.397 -9.415 -7.971 1.00 94.69 99 ALA A O 1
ATOM 741 N N . GLU A 1 100 ? 8.313 -9.530 -7.168 1.00 94.88 100 GLU A N 1
ATOM 742 C CA . GLU A 1 100 ? 7.669 -8.970 -8.351 1.00 94.88 100 GLU A CA 1
ATOM 743 C C . GLU A 1 100 ? 7.469 -7.460 -8.184 1.00 94.88 100 GLU A C 1
ATOM 745 O O . GLU A 1 100 ? 7.213 -6.959 -7.086 1.00 94.88 100 GLU A O 1
ATOM 750 N N . PHE A 1 101 ? 7.562 -6.708 -9.284 1.00 94.56 101 PHE A N 1
ATOM 751 C CA . PHE A 1 101 ? 7.384 -5.259 -9.253 1.00 94.56 101 PHE A CA 1
ATOM 752 C C . PHE A 1 101 ? 6.510 -4.765 -10.404 1.00 94.56 101 PHE A C 1
ATOM 754 O O . PHE A 1 101 ? 6.766 -5.060 -11.574 1.00 94.56 101 PHE A O 1
ATOM 761 N N . VAL A 1 102 ? 5.520 -3.938 -10.069 1.00 94.56 102 VAL A N 1
ATOM 762 C CA . VAL A 1 102 ? 4.712 -3.180 -11.028 1.00 94.56 102 VAL A CA 1
ATOM 763 C C . VAL A 1 102 ? 4.921 -1.693 -10.778 1.00 94.56 102 VAL A C 1
ATOM 765 O O . VAL A 1 102 ? 4.584 -1.154 -9.723 1.00 94.56 102 VAL A O 1
ATOM 768 N N . SER A 1 103 ? 5.448 -1.002 -11.787 1.00 91.44 103 SER A N 1
ATOM 769 C CA . SER A 1 103 ? 5.406 0.454 -11.808 1.00 91.44 103 SER A CA 1
ATOM 770 C C . SER A 1 103 ? 3.974 0.902 -12.070 1.00 91.44 103 SER A C 1
ATOM 772 O O . SER A 1 103 ? 3.334 0.392 -12.984 1.00 91.44 103 SER A O 1
ATOM 774 N N . GLY A 1 104 ? 3.457 1.836 -11.280 1.00 88.88 104 GLY A N 1
ATOM 775 C CA . GLY A 1 104 ? 2.070 2.277 -11.365 1.00 88.88 104 GLY A CA 1
ATOM 776 C C . GLY A 1 104 ? 1.880 3.741 -10.990 1.00 88.88 104 GLY A C 1
ATOM 777 O O . GLY A 1 104 ? 1.206 3.999 -10.000 1.00 88.88 104 GLY A O 1
ATOM 778 N N . PRO A 1 105 ? 2.438 4.731 -11.711 1.00 85.06 105 PRO A N 1
ATOM 779 C CA . PRO A 1 105 ? 2.081 6.129 -11.486 1.00 85.06 105 PRO A CA 1
ATOM 780 C C . PRO A 1 105 ? 0.556 6.327 -11.503 1.00 85.06 105 PRO A C 1
ATOM 782 O O . PRO A 1 105 ? -0.138 5.892 -12.425 1.00 85.06 105 PRO A O 1
ATOM 785 N N . ALA A 1 106 ? 0.049 7.000 -10.466 1.00 88.38 106 ALA A N 1
ATOM 786 C CA . ALA A 1 106 ? -1.360 7.350 -10.326 1.00 88.38 106 ALA A CA 1
ATOM 787 C C . ALA A 1 106 ? -1.571 8.822 -10.675 1.00 88.38 106 ALA A C 1
ATOM 789 O O . ALA A 1 106 ? -0.866 9.700 -10.171 1.00 88.38 106 ALA A O 1
ATOM 790 N N . PHE A 1 107 ? -2.580 9.085 -11.498 1.00 88.44 107 PHE A N 1
ATOM 791 C CA . PHE A 1 107 ? -2.914 10.409 -12.000 1.00 88.44 107 PHE A CA 1
ATOM 792 C C . PHE A 1 107 ? -4.182 10.938 -11.333 1.00 88.44 107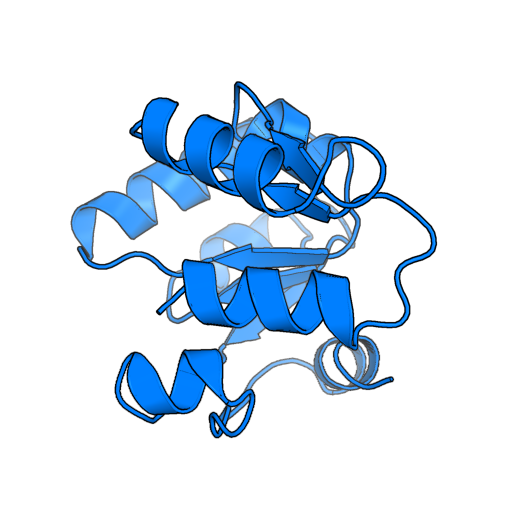 PHE A C 1
ATOM 794 O O . PHE A 1 107 ? -5.216 10.267 -11.296 1.00 88.44 107 PHE A O 1
ATOM 801 N N . GLY A 1 108 ? -4.089 12.169 -10.831 1.00 89.69 108 GLY A N 1
ATOM 802 C CA . GLY A 1 108 ? -5.186 12.911 -10.216 1.00 89.69 108 GLY A CA 1
ATOM 803 C C . GLY A 1 108 ? -4.790 13.545 -8.876 1.00 89.69 108 GLY A C 1
ATOM 804 O O . GLY A 1 108 ? -3.827 13.114 -8.245 1.00 89.69 108 GLY A O 1
ATOM 805 N N . PRO A 1 109 ? -5.503 14.588 -8.417 1.00 90.62 109 PRO A N 1
ATOM 806 C CA . PRO A 1 109 ? -5.292 15.190 -7.103 1.00 90.62 109 PRO A CA 1
ATOM 807 C C . PRO A 1 109 ? -5.881 14.330 -5.972 1.00 90.62 109 PRO A C 1
ATOM 809 O O . PRO A 1 109 ? -6.630 13.380 -6.193 1.00 90.62 109 PRO A O 1
ATOM 812 N N . SER A 1 110 ? -5.604 14.700 -4.717 1.00 88.44 110 SER A N 1
ATOM 813 C CA . SER A 1 110 ? -6.107 13.965 -3.540 1.00 88.44 110 SER A CA 1
ATOM 814 C C . SER A 1 110 ? -7.639 13.821 -3.495 1.00 88.44 110 SER A C 1
ATOM 816 O O . SER A 1 110 ? -8.128 12.843 -2.941 1.00 88.44 110 SER A O 1
ATOM 818 N N . GLN A 1 111 ? -8.404 14.743 -4.091 1.00 91.81 111 GLN A N 1
ATOM 819 C CA . GLN A 1 111 ? -9.866 14.622 -4.189 1.00 91.81 111 GLN A CA 1
ATOM 820 C C . GLN A 1 111 ? -10.299 13.435 -5.069 1.00 91.81 111 GLN A C 1
ATOM 822 O O . GLN A 1 111 ? -11.206 12.697 -4.694 1.00 91.81 111 GLN A O 1
ATOM 827 N N . VAL A 1 112 ? -9.600 13.195 -6.183 1.00 93.62 112 VAL A N 1
ATOM 828 C CA . VAL A 1 112 ? -9.835 12.051 -7.086 1.00 93.62 112 VAL A CA 1
ATOM 829 C C . VAL A 1 112 ? -9.441 10.731 -6.413 1.00 93.62 112 VAL A C 1
ATOM 831 O O . VAL A 1 112 ? -10.113 9.711 -6.568 1.00 93.62 112 VAL A O 1
ATOM 834 N N . ALA A 1 113 ? -8.399 10.761 -5.576 1.00 92.88 113 ALA A N 1
ATOM 835 C CA . ALA A 1 113 ? -8.047 9.634 -4.716 1.00 92.88 113 ALA A CA 1
ATOM 836 C C . ALA A 1 113 ? -9.171 9.273 -3.746 1.00 92.88 113 ALA A C 1
ATOM 838 O O . ALA A 1 113 ? -9.456 8.099 -3.553 1.00 92.88 113 ALA A O 1
ATOM 839 N N . ASN A 1 114 ? -9.818 10.274 -3.146 1.00 92.50 114 ASN A N 1
ATOM 840 C CA . ASN A 1 114 ? -10.904 10.051 -2.197 1.00 92.50 114 ASN A CA 1
ATOM 841 C C . ASN A 1 114 ? -12.156 9.482 -2.879 1.00 92.50 114 ASN A C 1
ATOM 843 O O . ASN A 1 114 ? -12.804 8.613 -2.299 1.00 92.50 114 ASN A O 1
ATOM 847 N N . SER A 1 115 ? -12.479 9.913 -4.104 1.00 94.44 115 SER A N 1
ATOM 848 C CA . SER A 1 115 ? -13.614 9.362 -4.862 1.00 94.44 115 SER A CA 1
ATOM 849 C C . SER A 1 115 ? -13.348 7.956 -5.421 1.00 94.44 115 SER A C 1
ATOM 851 O O . SER A 1 115 ? -14.296 7.237 -5.743 1.00 94.44 115 SER A O 1
ATOM 853 N N . GLY A 1 116 ? -12.081 7.531 -5.480 1.00 92.19 116 GLY A N 1
ATOM 854 C CA . GLY A 1 116 ? -11.681 6.226 -6.009 1.00 92.19 116 GLY A CA 1
ATOM 855 C C . GLY A 1 116 ? -11.688 6.178 -7.536 1.00 92.19 116 GLY A C 1
ATOM 856 O O . GLY A 1 116 ? -12.033 5.153 -8.107 1.00 92.19 116 GLY A O 1
ATOM 857 N N . THR A 1 117 ? -11.350 7.295 -8.187 1.00 94.25 117 THR A N 1
ATOM 858 C CA . THR A 1 117 ? -11.368 7.443 -9.659 1.00 94.25 117 THR A CA 1
ATOM 859 C C . THR A 1 117 ? -9.992 7.804 -10.227 1.00 94.25 117 THR A C 1
ATOM 861 O O . THR A 1 117 ? -9.880 8.422 -11.282 1.00 94.25 117 THR A O 1
ATOM 864 N N . LEU A 1 118 ? -8.921 7.442 -9.512 1.00 92.75 118 LEU A N 1
ATOM 865 C CA . LEU A 1 118 ? -7.553 7.612 -10.002 1.00 92.75 118 LEU A CA 1
ATOM 866 C C . LEU A 1 118 ? -7.301 6.720 -11.212 1.00 92.75 118 LEU A C 1
ATOM 868 O O . LEU A 1 118 ? -7.736 5.570 -11.250 1.00 92.75 118 LEU A O 1
ATOM 872 N N . ILE A 1 119 ? -6.517 7.235 -12.150 1.00 92.44 119 ILE A N 1
ATOM 873 C CA . ILE A 1 119 ? -6.012 6.450 -13.274 1.00 92.44 119 ILE A CA 1
ATOM 874 C C . ILE A 1 119 ? -4.626 5.942 -12.895 1.00 92.44 119 ILE A C 1
ATOM 876 O O . ILE A 1 119 ? -3.767 6.741 -12.530 1.00 92.44 119 ILE A O 1
ATOM 880 N N . PHE A 1 120 ? -4.402 4.634 -12.993 1.00 90.81 120 PHE A N 1
ATOM 881 C CA . PHE A 1 120 ? -3.084 4.021 -12.832 1.00 90.81 120 PHE A CA 1
ATOM 882 C C . PHE A 1 120 ? -2.562 3.604 -14.206 1.00 90.81 120 PHE A C 1
ATOM 884 O O . PHE A 1 120 ? -3.203 2.802 -14.885 1.00 90.81 120 PHE A O 1
ATOM 891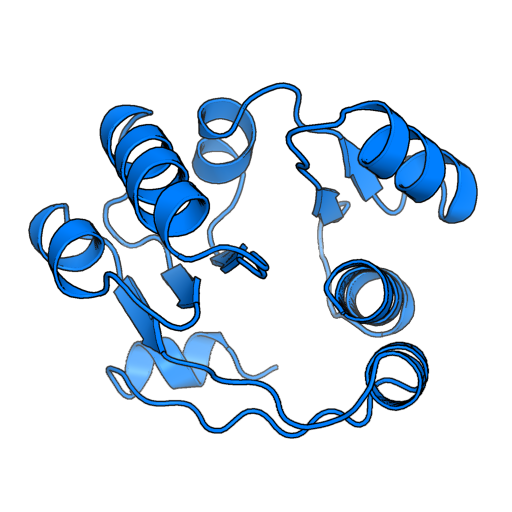 N N . ALA A 1 121 ? -1.403 4.123 -14.615 1.00 91.38 121 ALA A N 1
ATOM 892 C CA . ALA A 1 121 ? -0.694 3.593 -15.779 1.00 91.38 121 ALA A CA 1
ATOM 893 C C . ALA A 1 121 ? 0.302 2.543 -15.291 1.00 91.38 121 ALA A C 1
ATOM 895 O O . ALA A 1 121 ? 1.290 2.894 -14.654 1.00 91.38 121 ALA A O 1
ATOM 896 N N . THR A 1 122 ? 0.017 1.265 -15.532 1.00 92.69 122 THR A N 1
ATOM 897 C CA . THR A 1 122 ? 0.802 0.155 -14.982 1.00 92.69 122 THR A CA 1
ATOM 898 C C . THR A 1 122 ? 1.789 -0.414 -15.998 1.00 92.69 122 THR A C 1
ATOM 900 O O . THR A 1 122 ? 1.479 -0.540 -17.181 1.00 92.69 122 THR A O 1
ATOM 903 N N . ALA A 1 123 ? 2.988 -0.759 -15.532 1.00 92.44 123 ALA A N 1
ATOM 904 C CA . ALA A 1 123 ? 4.038 -1.401 -16.314 1.00 92.44 123 ALA A CA 1
ATOM 905 C C . ALA A 1 123 ? 4.792 -2.425 -15.453 1.00 92.44 123 ALA A C 1
ATOM 907 O O . ALA A 1 123 ? 5.174 -2.136 -14.322 1.00 92.44 123 ALA A O 1
ATOM 908 N N . GLY A 1 124 ? 5.018 -3.620 -15.990 1.00 90.94 124 GLY A N 1
ATOM 909 C CA . GLY A 1 124 ? 5.609 -4.757 -15.283 1.00 90.94 124 GLY A CA 1
ATOM 910 C C . GLY A 1 124 ? 5.339 -6.054 -16.042 1.00 90.94 124 GLY A C 1
ATOM 911 O O . GLY A 1 124 ? 4.822 -6.018 -17.164 1.00 90.94 124 GLY A O 1
ATOM 912 N N . ALA A 1 125 ? 5.670 -7.200 -15.446 1.00 92.94 125 ALA A N 1
ATOM 913 C CA . ALA A 1 125 ? 5.303 -8.483 -16.033 1.00 92.94 125 ALA A CA 1
ATOM 914 C C . ALA A 1 125 ? 3.773 -8.627 -16.081 1.00 92.94 125 ALA A C 1
ATOM 916 O O . ALA A 1 125 ? 3.055 -8.182 -15.183 1.00 92.94 125 ALA A O 1
ATOM 917 N N . LYS A 1 126 ? 3.263 -9.252 -17.149 1.00 93.62 126 LYS A N 1
ATOM 918 C CA . LYS A 1 126 ? 1.816 -9.415 -17.346 1.00 93.62 126 LYS A CA 1
ATOM 919 C C . LYS A 1 126 ? 1.169 -10.157 -16.171 1.00 93.62 126 LYS A C 1
ATOM 921 O O . LYS A 1 126 ? 0.120 -9.727 -15.712 1.00 93.62 126 LYS A O 1
ATOM 926 N N . SER A 1 127 ? 1.812 -11.214 -15.673 1.00 93.44 127 SER A N 1
ATOM 927 C CA . SER A 1 127 ? 1.357 -11.972 -14.499 1.00 93.44 127 SER A CA 1
ATOM 928 C C . SER A 1 127 ? 1.203 -11.082 -13.264 1.00 93.44 127 SER A C 1
ATOM 930 O O . SER A 1 127 ? 0.163 -11.121 -12.615 1.00 93.44 127 SER A O 1
ATOM 932 N N . SER A 1 128 ? 2.177 -10.208 -12.999 1.00 93.94 128 SER A N 1
ATOM 933 C CA . SER A 1 128 ? 2.142 -9.257 -11.883 1.00 93.94 128 SER A CA 1
ATOM 934 C C . SER A 1 128 ? 1.007 -8.240 -12.016 1.00 93.94 128 SER A C 1
ATOM 936 O O . SER A 1 128 ? 0.354 -7.893 -11.037 1.00 93.94 128 SER A O 1
ATOM 938 N N . ILE A 1 129 ? 0.752 -7.751 -13.236 1.00 93.19 129 ILE A N 1
ATOM 939 C CA . ILE A 1 129 ? -0.363 -6.832 -13.511 1.00 93.19 129 ILE A CA 1
ATOM 940 C C . ILE A 1 129 ? -1.708 -7.547 -13.362 1.00 93.19 129 ILE A C 1
ATOM 942 O O . ILE A 1 129 ? -2.671 -6.93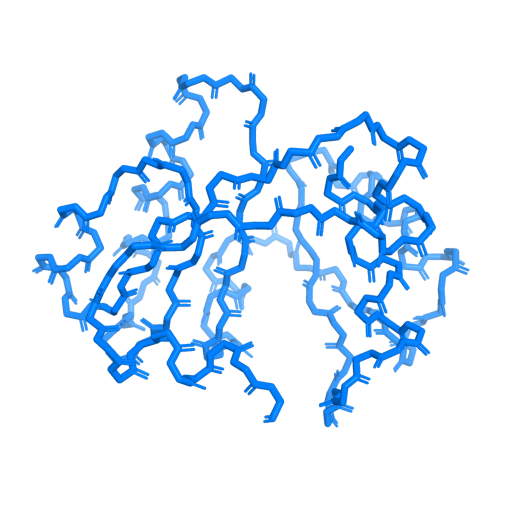7 -12.903 1.00 93.19 129 ILE A O 1
ATOM 946 N N . ASP A 1 130 ? -1.794 -8.819 -13.742 1.00 92.06 130 ASP A N 1
ATOM 947 C CA . ASP A 1 130 ? -3.020 -9.596 -13.584 1.00 92.06 130 ASP A CA 1
ATOM 948 C C . ASP A 1 130 ? -3.336 -9.841 -12.097 1.00 92.06 130 ASP A C 1
ATOM 950 O O . ASP A 1 130 ? -4.496 -9.724 -11.726 1.00 92.06 130 ASP A O 1
ATOM 954 N N . MET A 1 131 ? -2.329 -10.028 -11.228 1.00 88.19 131 MET A N 1
ATOM 955 C CA . MET A 1 131 ? -2.518 -10.087 -9.763 1.00 88.19 131 MET A CA 1
ATOM 956 C C . MET A 1 131 ? -3.054 -8.785 -9.145 1.00 88.19 131 MET A C 1
ATOM 958 O O . MET A 1 131 ? -3.615 -8.799 -8.054 1.00 88.19 131 MET A O 1
ATOM 962 N N . LEU A 1 132 ? -2.863 -7.644 -9.815 1.00 85.69 132 LEU A N 1
ATOM 963 C CA . LEU A 1 132 ? -3.372 -6.349 -9.359 1.00 85.69 132 LEU A CA 1
ATOM 964 C C . LEU A 1 132 ? -4.866 -6.161 -9.676 1.00 85.69 132 LEU A C 1
ATOM 966 O O . LEU A 1 132 ? -5.515 -5.284 -9.098 1.00 85.69 132 LEU A O 1
ATOM 970 N N . ARG A 1 133 ? -5.406 -6.924 -10.631 1.00 84.19 133 ARG A N 1
ATOM 971 C CA . ARG A 1 133 ? -6.811 -6.830 -11.033 1.00 84.19 133 ARG A CA 1
ATOM 972 C C . ARG A 1 133 ? -7.674 -7.726 -10.130 1.00 84.19 133 ARG A C 1
ATOM 974 O O . ARG A 1 133 ? -7.186 -8.769 -9.709 1.00 84.19 133 ARG A O 1
ATOM 981 N N . PRO A 1 134 ? -8.919 -7.314 -9.822 1.00 76.19 134 PRO A N 1
ATOM 982 C CA . PRO A 1 134 ? -9.876 -8.165 -9.116 1.00 76.19 134 PRO A CA 1
ATOM 983 C C . PRO A 1 134 ? -10.142 -9.487 -9.840 1.00 76.19 134 PRO A C 1
ATOM 985 O O . PRO A 1 134 ? -10.114 -9.478 -11.095 1.00 76.19 134 PRO A O 1
#

Sequence (134 aa):
MGRGMCLNLVKKGCLDKPLLVYNRTQKRSEDFVAQVGSDHAKMCTSLHEGVGSCDITFSWLGLDSAVADIYESMAEGGDICGKLFIGIKIAKLMIDKGAEFVSGPAFGPSQVANSGTLIFATAGAKSSIDMLRP